Protein AF-D4JF82-F1 (afdb_monomer_lite)

Structure (mmCIF, N/CA/C/O backbone):
data_AF-D4JF82-F1
#
_entry.id   AF-D4JF82-F1
#
loop_
_atom_site.group_PDB
_atom_site.id
_atom_site.type_symbol
_atom_site.label_atom_id
_atom_site.label_alt_id
_atom_site.label_comp_id
_atom_site.label_asym_id
_atom_site.label_entity_id
_atom_site.label_seq_id
_atom_site.pdbx_PDB_ins_code
_atom_site.Cartn_x
_atom_site.Cartn_y
_atom_site.Cartn_z
_atom_site.occupancy
_atom_site.B_iso_or_equiv
_atom_site.auth_seq_id
_atom_site.auth_comp_id
_atom_site.auth_asym_id
_atom_site.auth_atom_id
_atom_site.pdbx_PDB_model_num
ATOM 1 N N . MET A 1 1 ? -6.273 12.131 -6.610 1.00 81.19 1 MET A N 1
ATOM 2 C CA . MET A 1 1 ? -4.836 12.344 -6.906 1.00 81.19 1 MET A CA 1
ATOM 3 C C . MET A 1 1 ? -4.122 11.026 -6.651 1.00 81.19 1 MET A C 1
ATOM 5 O O . MET A 1 1 ? -4.516 10.344 -5.717 1.00 81.19 1 MET A O 1
ATOM 9 N N . ILE A 1 2 ? -3.155 10.620 -7.477 1.00 88.00 2 ILE A 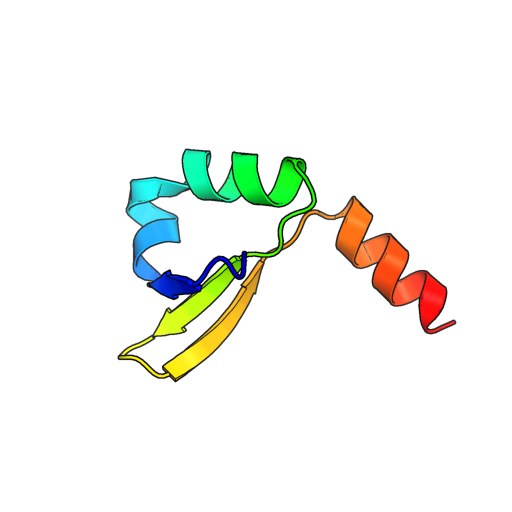N 1
ATOM 10 C CA . ILE A 1 2 ? -2.451 9.342 -7.267 1.00 88.00 2 ILE A CA 1
ATOM 11 C C . ILE A 1 2 ? -1.516 9.487 -6.060 1.00 88.00 2 ILE A C 1
ATOM 13 O O . ILE A 1 2 ? -0.685 10.394 -6.038 1.00 88.00 2 ILE A O 1
ATOM 17 N N . GLN A 1 3 ? -1.644 8.600 -5.071 1.00 95.69 3 GLN A N 1
ATOM 18 C CA . GLN A 1 3 ? -0.785 8.585 -3.887 1.00 95.69 3 GLN A CA 1
ATOM 19 C C . GLN A 1 3 ? 0.479 7.769 -4.181 1.00 95.69 3 GLN A C 1
ATOM 21 O O . GLN A 1 3 ? 0.425 6.545 -4.170 1.00 95.69 3 GLN A O 1
ATOM 26 N N . ILE A 1 4 ? 1.612 8.423 -4.456 1.00 96.88 4 ILE A N 1
ATOM 27 C CA . ILE A 1 4 ? 2.909 7.755 -4.671 1.00 96.88 4 ILE A CA 1
ATOM 28 C C . ILE A 1 4 ? 3.810 8.011 -3.461 1.00 96.88 4 ILE A C 1
ATOM 30 O O . ILE A 1 4 ? 4.082 9.162 -3.121 1.00 96.88 4 ILE A O 1
ATOM 34 N N . ARG A 1 5 ? 4.276 6.950 -2.797 1.00 96.62 5 ARG A N 1
ATOM 35 C CA . ARG A 1 5 ? 5.092 7.022 -1.570 1.00 96.62 5 ARG A CA 1
ATOM 36 C C . ARG A 1 5 ? 6.303 6.079 -1.673 1.00 96.62 5 ARG A C 1
ATOM 38 O O . ARG A 1 5 ? 6.241 5.086 -2.397 1.00 96.62 5 ARG A O 1
ATOM 45 N N . PRO A 1 6 ? 7.434 6.341 -1.001 1.00 97.25 6 PRO A N 1
ATOM 46 C CA . PRO A 1 6 ? 8.521 5.368 -0.927 1.00 97.25 6 PRO A CA 1
ATOM 47 C C . PRO A 1 6 ? 8.138 4.204 -0.001 1.00 97.25 6 PRO A C 1
ATOM 49 O O . PRO A 1 6 ? 7.460 4.402 1.003 1.00 97.25 6 PRO A O 1
ATOM 52 N N . VAL A 1 7 ? 8.631 2.991 -0.268 1.00 97.19 7 VAL A N 1
ATOM 53 C CA . VAL A 1 7 ? 8.396 1.809 0.594 1.00 97.19 7 VAL A CA 1
ATOM 54 C C . VAL A 1 7 ? 8.822 2.022 2.053 1.00 97.19 7 VAL A C 1
ATOM 56 O O . VAL A 1 7 ? 8.288 1.377 2.949 1.00 97.19 7 VAL A O 1
ATOM 59 N N . SER A 1 8 ? 9.757 2.939 2.316 1.00 96.75 8 SER A N 1
ATOM 60 C CA . SER A 1 8 ? 10.174 3.310 3.673 1.00 96.75 8 SER A CA 1
ATOM 61 C C . SER A 1 8 ? 9.060 3.958 4.500 1.00 96.75 8 SER A C 1
ATOM 63 O O . SER A 1 8 ? 9.102 3.876 5.728 1.00 96.75 8 SER A O 1
ATOM 65 N N . ASP A 1 9 ? 8.056 4.569 3.861 1.00 97.12 9 ASP A N 1
ATOM 66 C CA . ASP A 1 9 ? 6.929 5.190 4.564 1.00 97.12 9 ASP A CA 1
ATOM 67 C C . ASP A 1 9 ? 6.050 4.139 5.262 1.00 97.12 9 ASP A C 1
ATOM 69 O O . ASP A 1 9 ? 5.437 4.460 6.274 1.00 97.12 9 ASP A O 1
ATOM 73 N N . LEU A 1 10 ? 6.082 2.863 4.847 1.00 96.00 10 LEU A N 1
ATOM 74 C CA . LEU A 1 10 ? 5.427 1.779 5.593 1.00 96.00 10 LEU A CA 1
ATOM 75 C C . LEU A 1 10 ? 5.966 1.626 7.019 1.00 96.00 10 LEU A C 1
ATOM 77 O O . LEU A 1 10 ? 5.234 1.202 7.903 1.00 96.00 10 LEU A O 1
ATOM 81 N N . ARG A 1 11 ? 7.241 1.954 7.260 1.00 96.50 11 ARG A N 1
ATOM 82 C CA . ARG A 1 11 ? 7.826 1.890 8.606 1.00 96.50 11 ARG A CA 1
ATOM 83 C C . ARG A 1 11 ? 7.477 3.126 9.428 1.00 96.50 11 ARG A C 1
ATOM 85 O O . ARG A 1 11 ? 7.160 3.009 10.604 1.00 96.50 11 ARG A O 1
ATOM 92 N N . ASN A 1 12 ? 7.602 4.302 8.819 1.00 95.44 12 ASN A N 1
ATOM 93 C CA . ASN A 1 12 ? 7.646 5.566 9.559 1.00 95.44 12 ASN A CA 1
ATOM 94 C C . ASN A 1 12 ? 6.329 6.353 9.513 1.00 95.44 12 ASN A C 1
ATOM 96 O O . ASN A 1 12 ? 6.142 7.261 10.314 1.00 95.44 12 ASN A O 1
ATOM 100 N N . LYS A 1 13 ? 5.439 6.037 8.568 1.00 97.62 13 LYS A N 1
ATOM 101 C CA . LYS A 1 13 ? 4.180 6.749 8.305 1.00 97.62 13 LYS A CA 1
ATOM 102 C C . LYS A 1 13 ? 3.023 5.783 8.059 1.00 97.62 13 LYS A C 1
ATOM 104 O O . LYS A 1 13 ? 2.103 6.087 7.303 1.00 97.62 13 LYS A O 1
ATOM 109 N N . PHE A 1 14 ? 3.071 4.612 8.692 1.00 97.31 14 PHE A N 1
ATOM 110 C CA . PHE A 1 14 ? 2.022 3.607 8.551 1.00 97.31 14 PHE A CA 1
ATOM 111 C C . PHE A 1 14 ? 0.614 4.168 8.822 1.00 97.31 14 PHE A C 1
ATOM 113 O O . PHE A 1 14 ? -0.237 3.956 7.964 1.00 97.31 14 PHE A O 1
ATOM 120 N N . PRO A 1 15 ? 0.361 4.955 9.894 1.00 98.00 15 PRO A N 1
ATOM 121 C CA . PRO A 1 15 ? -0.985 5.474 10.156 1.00 98.00 15 PRO A CA 1
ATOM 122 C C . PRO A 1 15 ? -1.531 6.372 9.036 1.00 98.00 15 PRO A C 1
ATOM 124 O O . PRO A 1 15 ? -2.718 6.331 8.732 1.00 98.00 15 PRO A O 1
ATOM 127 N N . GLU A 1 16 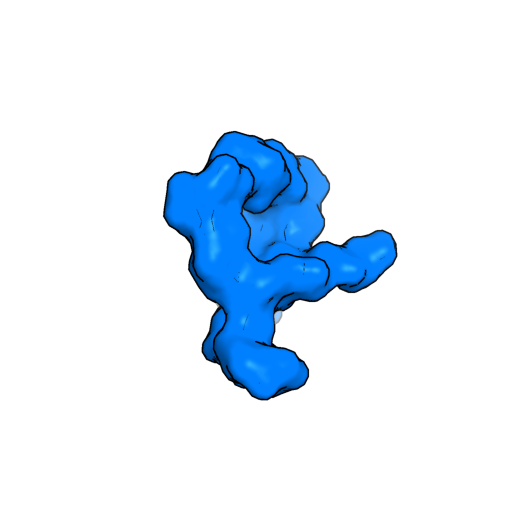? -0.678 7.164 8.375 1.00 97.38 16 GLU A N 1
ATOM 128 C CA . GLU A 1 16 ? -1.101 7.959 7.213 1.00 97.38 16 GLU A CA 1
ATOM 129 C C . GLU A 1 16 ? -1.497 7.061 6.036 1.00 97.38 16 GLU A C 1
ATOM 131 O O . GLU A 1 16 ? -2.501 7.316 5.377 1.00 97.38 16 GLU A O 1
ATOM 136 N N . ILE A 1 17 ? -0.706 6.017 5.766 1.00 97.25 17 ILE A N 1
ATOM 137 C 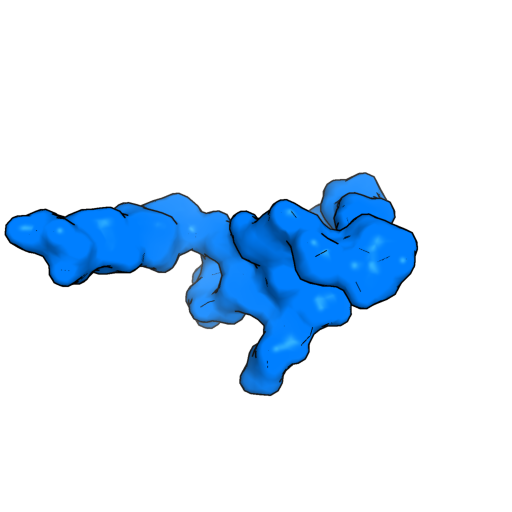CA . ILE A 1 17 ? -0.985 5.061 4.687 1.00 97.25 17 ILE A CA 1
ATOM 138 C C . ILE A 1 17 ? -2.281 4.304 4.980 1.00 97.25 17 ILE A C 1
ATOM 140 O O . ILE A 1 17 ? -3.104 4.160 4.082 1.00 97.25 17 ILE A O 1
ATOM 144 N N . GLU A 1 18 ? -2.474 3.860 6.222 1.00 97.31 18 GLU A N 1
ATOM 145 C CA . GLU A 1 18 ? -3.676 3.161 6.673 1.00 97.31 18 GLU A CA 1
ATOM 146 C C . GLU A 1 18 ? -4.934 4.025 6.502 1.00 97.31 18 GLU A C 1
ATOM 148 O O . GLU A 1 18 ? -5.920 3.565 5.929 1.00 97.31 18 GLU A O 1
ATOM 153 N N . ASN A 1 19 ? -4.883 5.299 6.900 1.00 97.50 19 ASN A N 1
ATOM 154 C CA . ASN A 1 19 ? -5.999 6.226 6.704 1.00 97.50 19 ASN A CA 1
ATOM 155 C C . ASN A 1 19 ? -6.347 6.400 5.220 1.00 97.50 19 ASN A C 1
ATOM 157 O O . ASN A 1 19 ? -7.512 6.282 4.850 1.00 97.50 19 ASN A O 1
ATOM 161 N N . LEU A 1 20 ? -5.346 6.600 4.355 1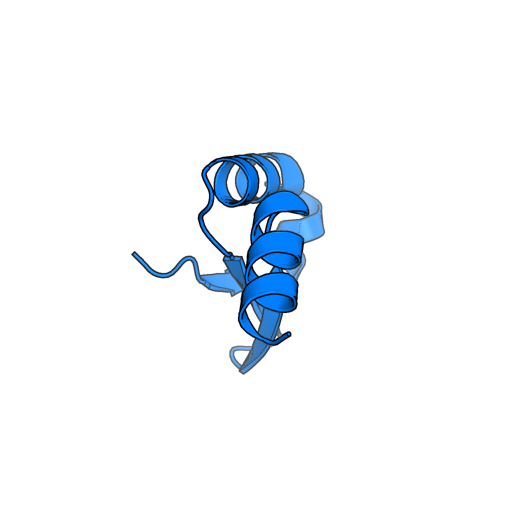.00 97.12 20 LEU A N 1
ATOM 162 C CA . LEU A 1 20 ? -5.567 6.752 2.912 1.00 97.12 20 LEU A CA 1
ATOM 163 C C . LEU A 1 20 ? -6.253 5.524 2.302 1.00 97.12 20 LEU A C 1
ATOM 165 O O . LEU A 1 20 ? -7.218 5.665 1.551 1.00 97.12 20 LEU A O 1
ATOM 169 N N . VAL A 1 21 ? -5.786 4.315 2.629 1.00 96.94 21 VAL A N 1
ATOM 170 C CA . VAL A 1 21 ? -6.378 3.094 2.061 1.00 96.94 21 VAL A CA 1
ATOM 171 C C . VAL A 1 21 ? -7.773 2.816 2.618 1.00 96.94 21 VAL A C 1
ATOM 173 O O . VAL A 1 21 ? -8.621 2.322 1.877 1.00 96.94 21 VAL A O 1
ATOM 176 N N . ASN A 1 22 ? -8.044 3.184 3.875 1.00 95.81 22 ASN A N 1
ATOM 177 C CA . ASN A 1 22 ? -9.379 3.103 4.476 1.00 95.81 22 ASN A CA 1
ATOM 178 C C . ASN A 1 22 ? -10.362 4.115 3.864 1.00 95.81 22 ASN A C 1
ATOM 180 O O . ASN A 1 22 ? -11.552 3.833 3.783 1.00 95.81 22 ASN A O 1
ATOM 184 N N . GLU A 1 23 ? -9.874 5.248 3.356 1.00 95.62 23 GLU A N 1
ATOM 185 C CA . GLU A 1 23 ? -10.652 6.200 2.547 1.00 95.62 23 GLU A CA 1
ATOM 186 C C . GLU A 1 23 ? -10.868 5.729 1.093 1.00 95.62 23 GLU A C 1
ATOM 188 O O . GLU A 1 23 ? -11.400 6.471 0.265 1.00 95.62 23 GLU A O 1
ATOM 193 N N . GLY A 1 24 ? -10.443 4.508 0.749 1.00 94.62 24 GLY A N 1
ATOM 194 C CA . GLY A 1 24 ? -10.546 3.958 -0.603 1.00 94.62 24 GLY A CA 1
ATOM 195 C C . GLY A 1 24 ? -9.500 4.513 -1.573 1.00 94.62 24 GLY A C 1
ATOM 196 O O . GLY A 1 24 ? -9.636 4.346 -2.783 1.00 94.62 24 GLY A O 1
ATOM 197 N N . GLN A 1 25 ? -8.449 5.175 -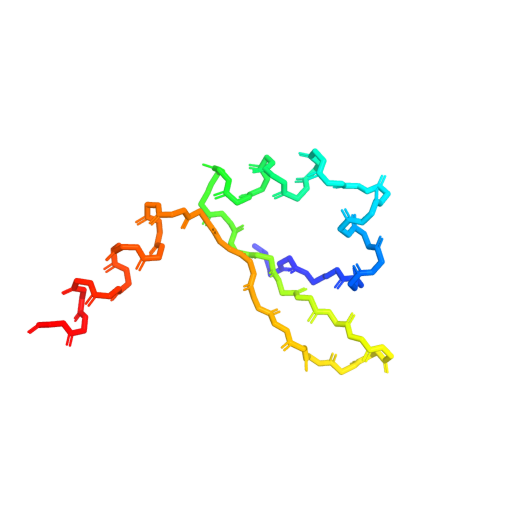1.076 1.00 96.38 25 GLN A N 1
ATOM 198 C CA . GLN A 1 25 ? -7.360 5.677 -1.912 1.00 96.38 25 GLN A CA 1
ATOM 199 C C . GLN A 1 25 ? -6.205 4.666 -1.954 1.00 96.38 25 GLN A C 1
ATOM 201 O O . GLN A 1 25 ? -5.469 4.533 -0.973 1.00 96.38 25 GLN A O 1
ATOM 206 N N . PRO A 1 26 ? -5.974 3.970 -3.083 1.00 96.31 26 PRO A N 1
ATOM 207 C CA . PRO A 1 26 ? -4.824 3.086 -3.205 1.00 96.31 26 PRO A CA 1
ATOM 208 C C . PRO A 1 26 ? -3.511 3.881 -3.180 1.00 96.31 26 PRO A C 1
ATOM 210 O O . PRO A 1 26 ? -3.375 4.925 -3.827 1.00 96.31 26 PRO A O 1
ATOM 213 N N . VAL A 1 27 ? -2.520 3.348 -2.465 1.00 97.88 27 VAL A N 1
ATOM 214 C CA . VAL A 1 27 ? -1.176 3.922 -2.343 1.00 97.88 27 VAL A CA 1
ATOM 215 C C . VAL A 1 27 ? -0.193 3.115 -3.178 1.00 97.88 27 VAL A C 1
ATOM 217 O O . VAL A 1 27 ? 0.030 1.929 -2.947 1.00 97.88 27 VAL A O 1
ATOM 220 N N . TYR A 1 28 ? 0.438 3.779 -4.137 1.00 97.69 28 TYR A N 1
ATOM 221 C CA . TYR A 1 28 ? 1.490 3.237 -4.981 1.00 97.69 28 TYR A CA 1
ATOM 222 C C . TYR A 1 28 ? 2.831 3.412 -4.278 1.00 97.69 28 TYR A C 1
ATOM 224 O O . TYR A 1 28 ? 3.263 4.528 -3.984 1.00 97.69 28 TYR A O 1
ATOM 232 N N . LEU A 1 29 ? 3.512 2.305 -4.014 1.00 97.94 29 LEU A N 1
ATOM 233 C CA . LEU A 1 29 ? 4.810 2.313 -3.365 1.00 97.94 29 LEU A CA 1
ATOM 234 C C . LEU A 1 29 ? 5.940 2.199 -4.380 1.00 97.94 29 LEU A C 1
ATOM 236 O O . LEU A 1 29 ? 5.912 1.365 -5.289 1.00 97.94 29 LEU A O 1
ATOM 240 N N . THR A 1 30 ? 6.970 3.013 -4.171 1.00 97.88 30 THR A N 1
ATOM 241 C CA . THR A 1 30 ? 8.194 3.012 -4.970 1.00 97.88 30 THR A CA 1
ATOM 242 C C . THR A 1 30 ? 9.394 2.550 -4.158 1.00 97.88 30 THR A C 1
ATOM 244 O O . THR A 1 30 ? 9.523 2.835 -2.965 1.00 97.88 30 THR A O 1
ATOM 247 N N . LYS A 1 31 ? 10.315 1.852 -4.818 1.00 96.88 31 LYS A N 1
ATOM 248 C CA . LYS A 1 31 ? 11.628 1.504 -4.279 1.00 96.88 31 LYS A CA 1
ATOM 249 C C . LYS A 1 31 ? 12.680 2.027 -5.246 1.00 96.88 31 LYS A C 1
ATOM 251 O O . LYS A 1 31 ? 12.670 1.670 -6.419 1.00 96.88 31 LYS A O 1
ATOM 256 N N . ASN A 1 32 ? 13.570 2.892 -4.760 1.00 95.00 32 ASN A N 1
ATOM 257 C CA . ASN A 1 32 ? 14.608 3.540 -5.572 1.00 95.00 32 ASN A CA 1
ATOM 258 C C . ASN A 1 32 ? 14.052 4.255 -6.824 1.00 95.00 32 ASN A C 1
ATOM 260 O O . ASN A 1 32 ? 14.667 4.208 -7.883 1.00 95.00 32 ASN A O 1
ATOM 264 N N . GLY A 1 33 ? 12.871 4.876 -6.713 1.00 92.00 33 GLY A N 1
ATOM 265 C CA . GLY A 1 33 ? 12.217 5.598 -7.813 1.00 92.00 33 GLY A CA 1
ATOM 266 C C . GLY A 1 33 ? 11.398 4.732 -8.778 1.00 92.00 33 GLY A C 1
ATOM 267 O O . GLY A 1 33 ? 10.682 5.279 -9.609 1.00 92.00 33 GLY A O 1
ATOM 268 N N . TYR A 1 34 ? 11.434 3.405 -8.644 1.00 94.94 34 TYR A N 1
ATOM 269 C CA . TYR A 1 34 ? 10.660 2.488 -9.481 1.00 94.94 34 TYR A CA 1
ATOM 270 C C . TYR A 1 34 ? 9.411 2.002 -8.752 1.00 94.94 34 TYR A C 1
ATOM 272 O O . TYR A 1 34 ? 9.460 1.736 -7.547 1.00 94.94 34 TYR A O 1
ATOM 280 N N . GLY A 1 35 ? 8.299 1.871 -9.479 1.00 93.12 35 GLY A N 1
ATOM 281 C CA . GLY A 1 35 ? 7.076 1.262 -8.955 1.00 93.12 35 GLY A CA 1
ATOM 282 C C . GLY A 1 35 ? 7.348 -0.161 -8.466 1.00 93.12 35 GLY A C 1
ATOM 283 O O . GLY A 1 35 ? 8.004 -0.935 -9.159 1.00 93.12 35 GLY A O 1
ATOM 284 N N . ALA A 1 36 ? 6.883 -0.484 -7.260 1.00 94.12 36 ALA A N 1
ATOM 285 C CA . ALA A 1 36 ? 7.155 -1.764 -6.611 1.00 94.12 36 ALA A CA 1
ATOM 286 C C . ALA A 1 36 ? 5.873 -2.515 -6.234 1.00 94.12 36 ALA A C 1
ATOM 288 O O . ALA A 1 36 ? 5.767 -3.705 -6.509 1.00 94.12 36 ALA A O 1
ATOM 289 N N . MET A 1 37 ? 4.910 -1.838 -5.600 1.00 96.25 37 MET A N 1
ATOM 290 C CA . MET A 1 37 ? 3.638 -2.449 -5.196 1.00 96.25 37 MET A CA 1
ATOM 291 C C . MET A 1 37 ? 2.529 -1.406 -5.038 1.00 96.25 37 MET A C 1
ATOM 293 O O . MET A 1 37 ? 2.800 -0.206 -5.012 1.00 96.25 37 MET A O 1
ATOM 297 N N . VAL A 1 38 ? 1.295 -1.877 -4.870 1.00 97.12 38 VAL A N 1
ATOM 298 C CA . VAL A 1 38 ? 0.135 -1.065 -4.486 1.00 97.12 38 VAL A CA 1
ATOM 299 C C . VAL A 1 38 ? -0.430 -1.607 -3.178 1.00 97.12 38 VAL A C 1
ATOM 301 O O . VAL A 1 38 ? -0.522 -2.820 -3.003 1.00 97.12 38 VAL A O 1
ATOM 304 N N . VAL A 1 39 ? -0.804 -0.708 -2.271 1.00 97.00 39 VAL A N 1
ATOM 305 C CA . VAL A 1 39 ? -1.511 -1.018 -1.024 1.00 97.00 39 VAL A CA 1
ATOM 306 C C . VAL A 1 39 ? -2.918 -0.437 -1.118 1.00 97.00 39 VAL A C 1
ATOM 308 O O . VAL A 1 39 ? -3.089 0.708 -1.534 1.00 97.00 39 VAL A O 1
ATOM 311 N N . MET A 1 40 ? -3.922 -1.227 -0.751 1.00 97.12 40 MET A N 1
ATOM 312 C CA . MET A 1 40 ? -5.337 -0.848 -0.725 1.00 97.12 40 MET A CA 1
ATOM 313 C C . MET A 1 40 ? -6.038 -1.565 0.433 1.00 97.12 40 MET A C 1
ATOM 315 O O . MET A 1 40 ? -5.473 -2.503 1.002 1.00 97.12 40 MET A O 1
ATOM 319 N N . SER A 1 41 ? -7.246 -1.131 0.795 1.00 96.69 41 SER A N 1
ATOM 320 C CA . SER A 1 41 ? -8.034 -1.816 1.820 1.00 96.69 41 SER A CA 1
ATOM 321 C C . SER A 1 41 ? -8.478 -3.199 1.341 1.00 96.69 41 SER A C 1
ATOM 323 O O . SER A 1 41 ? -8.570 -3.473 0.142 1.00 96.69 41 SER A O 1
ATOM 325 N N . LEU A 1 42 ? -8.787 -4.079 2.295 1.00 96.31 42 LEU A N 1
ATOM 326 C CA . LEU A 1 42 ? -9.322 -5.406 1.987 1.00 96.31 42 LEU A CA 1
ATOM 327 C C . LEU A 1 42 ? -10.659 -5.328 1.242 1.00 96.31 42 LEU A C 1
ATOM 329 O O . LEU A 1 42 ? -10.900 -6.138 0.355 1.00 96.31 42 LEU A O 1
ATOM 333 N N . GLU A 1 43 ? -11.501 -4.350 1.581 1.00 95.94 43 GLU A N 1
ATOM 334 C CA . GLU A 1 43 ? -12.776 -4.109 0.901 1.00 95.94 43 GLU A CA 1
ATOM 335 C C . GLU A 1 43 ? -12.562 -3.757 -0.576 1.00 95.94 43 GLU A C 1
ATOM 337 O O . GLU A 1 43 ? -13.205 -4.340 -1.447 1.00 95.94 43 GLU A O 1
ATOM 342 N N . GLU A 1 44 ? -11.622 -2.854 -0.868 1.00 95.69 44 GLU A N 1
ATOM 343 C CA . GLU A 1 44 ? -11.316 -2.462 -2.245 1.00 95.69 44 GLU A CA 1
ATOM 344 C C . GLU A 1 44 ? -10.688 -3.614 -3.034 1.00 95.69 44 GLU A C 1
ATOM 346 O O . GLU A 1 44 ? -11.047 -3.849 -4.187 1.00 95.69 44 GLU A O 1
ATOM 351 N N . TYR A 1 45 ? -9.809 -4.392 -2.396 1.00 96.06 45 TYR A N 1
ATOM 352 C CA . TYR A 1 45 ? -9.251 -5.594 -3.007 1.00 96.06 45 TYR A CA 1
ATOM 353 C C . TYR A 1 45 ? -10.335 -6.637 -3.316 1.00 96.06 45 TYR A C 1
ATOM 355 O O . TYR A 1 45 ? -10.341 -7.208 -4.406 1.00 96.06 45 TYR A O 1
ATOM 363 N N . ALA A 1 46 ? -11.274 -6.868 -2.395 1.00 96.19 46 ALA A N 1
ATOM 364 C CA . ALA A 1 46 ? -12.388 -7.787 -2.610 1.00 96.19 46 ALA A CA 1
ATOM 365 C C . ALA A 1 46 ? -13.286 -7.323 -3.766 1.00 96.19 46 ALA A C 1
ATOM 367 O O . ALA A 1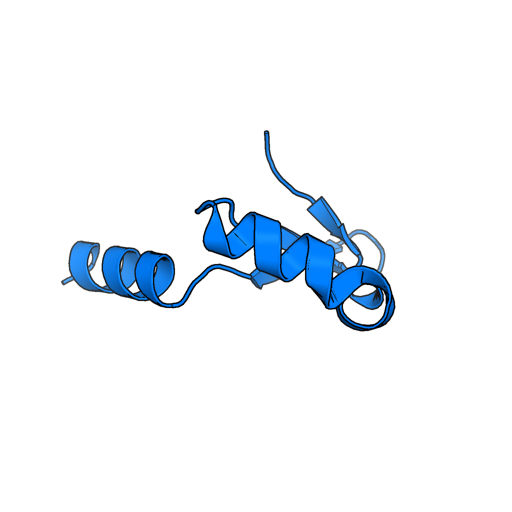 46 ? -13.548 -8.113 -4.670 1.00 96.19 46 ALA A O 1
ATOM 368 N N . ARG A 1 47 ? -13.669 -6.034 -3.797 1.00 95.50 47 ARG A N 1
ATOM 369 C CA . ARG A 1 47 ? -14.417 -5.437 -4.917 1.00 95.50 47 ARG A CA 1
ATOM 370 C C . ARG A 1 47 ? -13.716 -5.656 -6.249 1.00 95.50 47 ARG A C 1
ATOM 372 O O . ARG A 1 47 ? -14.362 -6.051 -7.214 1.00 95.50 47 ARG A O 1
ATOM 379 N N . LEU A 1 48 ? -12.405 -5.415 -6.297 1.00 95.00 48 LEU A N 1
ATOM 380 C CA . LEU A 1 48 ? -11.616 -5.623 -7.504 1.00 95.00 48 LEU A CA 1
ATOM 381 C C . LEU A 1 48 ? -11.730 -7.079 -7.963 1.00 95.00 48 LEU A C 1
ATOM 383 O O . LEU A 1 48 ? -12.106 -7.316 -9.103 1.00 95.00 48 LEU A O 1
ATOM 387 N N . ILE A 1 49 ? -11.452 -8.048 -7.087 1.00 94.81 49 ILE A N 1
ATOM 388 C CA . ILE A 1 49 ? -11.501 -9.479 -7.426 1.00 94.81 49 ILE A CA 1
ATOM 389 C C . ILE A 1 49 ? -12.903 -9.929 -7.853 1.00 94.81 49 ILE A C 1
ATOM 391 O O . ILE A 1 49 ? -13.015 -10.710 -8.797 1.00 94.81 49 ILE A O 1
ATOM 395 N N . ASP A 1 50 ? -13.955 -9.426 -7.211 1.00 94.12 50 ASP A N 1
ATOM 396 C CA . ASP A 1 50 ? -15.334 -9.746 -7.583 1.00 94.12 50 ASP A CA 1
ATOM 397 C C . ASP A 1 50 ? -15.720 -9.160 -8.946 1.00 94.12 50 ASP A C 1
ATOM 399 O O . ASP A 1 50 ? -16.438 -9.811 -9.692 1.00 94.12 50 ASP A O 1
ATOM 403 N N . MET A 1 51 ? -15.203 -7.986 -9.330 1.00 87.25 51 MET A N 1
ATOM 404 C CA . MET A 1 51 ? -15.395 -7.447 -10.687 1.00 87.25 51 MET A CA 1
ATOM 405 C C . MET A 1 51 ? -14.729 -8.296 -11.778 1.00 87.25 51 MET A C 1
ATOM 407 O O . MET A 1 51 ? -15.130 -8.225 -12.938 1.00 87.25 51 MET A O 1
ATOM 411 N N . TRP A 1 52 ? -13.682 -9.047 -11.430 1.00 76.81 52 TRP A N 1
ATOM 412 C CA . TRP A 1 52 ? -12.976 -9.935 -12.358 1.00 76.81 52 TRP A CA 1
ATOM 413 C C . TRP A 1 52 ? -13.594 -11.338 -12.445 1.00 76.81 52 TRP A C 1
ATOM 415 O O . TRP A 1 52 ? -13.139 -12.137 -13.268 1.00 76.81 52 TRP A O 1
ATOM 425 N N . ARG A 1 53 ? -14.588 -11.651 -11.608 1.00 68.75 53 ARG A N 1
ATOM 426 C CA . ARG A 1 53 ? -15.361 -12.897 -11.659 1.00 68.75 53 ARG A CA 1
ATOM 427 C C . ARG A 1 53 ? -16.614 -12.746 -12.508 1.00 68.75 53 ARG A C 1
ATOM 429 O O . ARG A 1 53 ? -16.949 -13.754 -13.167 1.00 68.75 53 ARG A O 1
#

pLDDT: mean 94.79, std 5.28, range [68.75, 98.0]

Organism: NCBI:txid717960

Sequence (53 aa):
MIQIRPVSDLRNKFPEIENLVNEGQPVYLTKNGYGAMVVMSLEEYARLIDMWR

Secondary structure (DSSP, 8-state):
--EEEETTHHHH-HHHHHHHHHTT--EEEEETTEEEEEE--HHHHHHHHHHT-

Radius of gyration: 11.67 Å; chains: 1; bounding box: 30×25×22 Å

InterPro domains:
  IPR006442 Type II toxin-antitoxin system, antitoxin Phd/YefM [PF02604] (3-50)
  IPR036165 YefM-like superfamily [SSF143120] (3-50)

Foldseek 3Di:
DQAEEEPCCCVVVVVVQVVCQVVVHKHFYDYPNHTDDIDHDPVNVVVVVVVVD